Protein AF-A0A1J3FC20-F1 (afdb_monomer_lite)

Foldseek 3Di:
DCVQQVDPCSVVLVVLLCVPQNPVRLVVVLVPPDPVCSNVVSVVSSQQSVQCVVPVPQRCNVVVVVVVVVVVVVVVVVD

Organism: Noccaea caerulescens (NCBI:txid107243)

InterPro domains:
  IPR004883 Lateral organ boundaries, LOB [PF03195] (1-78)
  IPR004883 Lateral organ boundaries, LOB [PS50891] (1-79)

Structure (mmCIF, N/CA/C/O backbone):
data_AF-A0A1J3FC20-F1
#
_entry.id   AF-A0A1J3FC20-F1
#
loop_
_atom_site.group_PDB
_atom_site.id
_atom_site.type_symbol
_atom_site.label_atom_id
_atom_site.label_alt_id
_atom_site.label_comp_id
_atom_site.label_asym_id
_atom_site.label_entity_id
_atom_site.label_seq_id
_atom_site.pdbx_PDB_ins_code
_atom_site.Cartn_x
_atom_site.Cartn_y
_atom_site.Cartn_z
_atom_site.occupancy
_atom_site.B_iso_or_equiv
_atom_site.auth_seq_id
_atom_site.auth_comp_id
_atom_site.auth_asym_id
_atom_site.auth_atom_id
_atom_site.pdbx_PDB_model_num
ATOM 1 N N . PHE A 1 1 ? 2.975 -3.356 -16.367 1.00 76.31 1 PHE A N 1
ATOM 2 C CA . PHE A 1 1 ? 2.608 -1.977 -15.986 1.00 76.31 1 PHE A CA 1
ATOM 3 C C . PHE A 1 1 ? 1.534 -1.403 -16.899 1.00 76.31 1 PHE A C 1
ATOM 5 O O . PHE A 1 1 ? 0.494 -1.064 -16.365 1.00 76.31 1 PHE A O 1
ATOM 12 N N . ALA A 1 2 ? 1.719 -1.363 -18.226 1.00 74.31 2 ALA A N 1
ATOM 13 C CA . ALA A 1 2 ? 0.737 -0.798 -19.168 1.00 74.31 2 ALA A CA 1
ATOM 14 C C . ALA A 1 2 ? -0.752 -1.158 -18.912 1.00 74.31 2 ALA A C 1
ATOM 16 O O . ALA A 1 2 ? -1.529 -0.223 -18.793 1.00 74.31 2 ALA A O 1
ATOM 17 N N . PRO A 1 3 ? -1.159 -2.430 -18.700 1.00 76.94 3 PRO A N 1
ATOM 18 C CA . PRO A 1 3 ? -2.574 -2.769 -18.467 1.00 76.94 3 PRO A CA 1
ATOM 19 C C . PRO A 1 3 ? -3.125 -2.379 -17.080 1.00 76.94 3 PRO A C 1
ATOM 21 O O . PRO A 1 3 ? -4.265 -2.697 -16.772 1.00 76.94 3 PRO A O 1
ATOM 24 N N . HIS A 1 4 ? -2.318 -1.769 -16.205 1.00 76.38 4 HIS A N 1
ATOM 25 C CA . HIS A 1 4 ? -2.735 -1.397 -14.845 1.00 76.38 4 HIS A CA 1
ATOM 26 C C . HIS A 1 4 ? -2.644 0.108 -14.551 1.00 76.38 4 HIS A C 1
ATOM 28 O O . HIS A 1 4 ? -3.057 0.544 -13.480 1.00 76.38 4 HIS A O 1
ATOM 34 N N . PHE A 1 5 ? -2.049 0.896 -15.450 1.00 80.50 5 PHE A N 1
ATOM 35 C CA . PHE A 1 5 ? -1.739 2.314 -15.225 1.00 80.50 5 PHE A CA 1
ATOM 36 C C . PHE A 1 5 ? -2.059 3.177 -16.460 1.00 80.50 5 PHE A C 1
ATOM 38 O O . PHE A 1 5 ? -1.414 4.195 -16.685 1.00 80.50 5 PHE A O 1
ATOM 45 N N . ASP A 1 6 ? -3.022 2.757 -17.275 1.00 78.88 6 ASP A N 1
ATOM 46 C CA . ASP A 1 6 ? -3.438 3.392 -18.534 1.00 78.88 6 ASP A CA 1
ATOM 47 C C . ASP A 1 6 ? -4.489 4.507 -18.370 1.00 78.88 6 ASP A C 1
ATOM 49 O O . ASP A 1 6 ? -4.780 5.225 -19.325 1.00 78.88 6 ASP A O 1
ATOM 53 N N . SER A 1 7 ? -5.035 4.694 -17.168 1.00 81.38 7 SER A N 1
ATOM 54 C CA . SER A 1 7 ? -5.980 5.772 -16.861 1.00 81.38 7 SER A CA 1
ATOM 55 C C . SER A 1 7 ? -5.288 7.108 -16.556 1.00 81.38 7 SER A C 1
ATOM 57 O O . SER A 1 7 ? -4.093 7.162 -16.265 1.00 81.38 7 SER A O 1
ATOM 59 N N . GLU A 1 8 ? -6.060 8.200 -16.531 1.00 77.94 8 GLU A N 1
ATOM 60 C CA . GLU A 1 8 ? -5.586 9.536 -16.121 1.00 77.94 8 GLU A CA 1
ATOM 61 C C . GLU A 1 8 ? -4.919 9.515 -14.730 1.00 77.94 8 GLU A C 1
ATOM 63 O O . GLU A 1 8 ? -3.884 10.140 -14.501 1.00 77.94 8 GLU A O 1
ATOM 68 N N . GLN A 1 9 ? -5.461 8.711 -13.810 1.00 81.25 9 GLN A N 1
ATOM 69 C CA . GLN A 1 9 ? -4.912 8.510 -12.463 1.00 81.25 9 GLN A CA 1
ATOM 70 C C . GLN A 1 9 ? -3.745 7.506 -12.443 1.00 81.25 9 GLN A C 1
ATOM 72 O O . GLN A 1 9 ? -2.964 7.470 -11.489 1.00 81.25 9 GLN A O 1
ATOM 77 N N . GLY A 1 10 ? -3.587 6.715 -13.508 1.00 86.62 10 GLY A N 1
ATOM 78 C CA . GLY A 1 10 ? -2.563 5.688 -13.659 1.00 86.62 10 GLY A CA 1
ATOM 79 C C . GLY A 1 10 ? -1.143 6.236 -13.539 1.00 86.62 10 GLY A C 1
ATOM 80 O O . GLY A 1 10 ? -0.314 5.641 -12.852 1.00 86.62 10 GLY A O 1
ATOM 81 N N . ALA A 1 11 ? -0.862 7.418 -14.093 1.00 90.12 11 ALA A N 1
ATOM 82 C CA . ALA A 1 11 ? 0.456 8.044 -13.965 1.00 90.12 11 ALA A CA 1
ATOM 83 C C . ALA A 1 11 ? 0.804 8.385 -12.502 1.00 90.12 11 ALA A C 1
ATOM 85 O O . ALA A 1 11 ? 1.905 8.086 -12.033 1.00 90.12 11 ALA A O 1
ATOM 86 N N . ALA A 1 12 ? -0.146 8.959 -11.756 1.00 91.38 12 ALA A N 1
ATOM 87 C CA . ALA A 1 12 ? 0.044 9.300 -10.346 1.00 91.38 12 ALA A CA 1
ATOM 88 C C . ALA A 1 12 ? 0.197 8.044 -9.472 1.00 91.38 12 ALA A C 1
ATOM 90 O O . ALA A 1 12 ? 1.067 7.989 -8.599 1.00 91.38 12 ALA A O 1
ATOM 91 N N . HIS A 1 13 ? -0.603 7.008 -9.737 1.00 93.31 13 HIS A N 1
ATOM 92 C CA . HIS A 1 13 ? -0.489 5.716 -9.060 1.00 93.31 13 HIS A CA 1
ATOM 93 C C . HIS A 1 13 ? 0.870 5.067 -9.324 1.00 93.31 13 HIS A C 1
ATOM 95 O O . HIS A 1 13 ? 1.546 4.649 -8.384 1.00 93.31 13 HIS A O 1
ATOM 101 N N . PHE A 1 14 ? 1.317 5.047 -10.581 1.00 94.50 14 PHE A N 1
ATOM 102 C CA . PHE A 1 14 ? 2.619 4.501 -10.939 1.00 94.50 14 PHE A CA 1
ATOM 103 C C . PHE A 1 14 ? 3.755 5.267 -10.259 1.00 94.50 14 PHE A C 1
ATOM 105 O O . PHE A 1 14 ? 4.661 4.645 -9.708 1.00 94.50 14 PHE A O 1
ATOM 112 N N . ALA A 1 15 ? 3.694 6.602 -10.231 1.00 95.25 15 ALA A N 1
ATOM 113 C CA . ALA A 1 15 ? 4.690 7.425 -9.552 1.00 95.25 15 ALA A CA 1
ATOM 114 C C . ALA A 1 15 ? 4.765 7.117 -8.047 1.00 95.25 15 ALA A C 1
ATOM 116 O O . ALA A 1 15 ? 5.863 6.985 -7.500 1.00 95.25 15 ALA A O 1
ATOM 117 N N . ALA A 1 16 ? 3.616 6.944 -7.383 1.00 96.44 16 ALA A N 1
ATOM 118 C CA . ALA A 1 16 ? 3.570 6.564 -5.975 1.00 96.44 16 ALA A CA 1
ATOM 119 C C . ALA A 1 16 ? 4.191 5.181 -5.738 1.00 96.44 16 ALA A C 1
ATOM 121 O O . ALA A 1 16 ? 5.076 5.032 -4.894 1.00 96.44 16 ALA A O 1
ATOM 122 N N . VAL A 1 17 ? 3.783 4.185 -6.527 1.00 97.62 17 VAL A N 1
ATOM 123 C CA . VAL A 1 17 ? 4.302 2.813 -6.448 1.00 97.62 17 VAL A CA 1
ATOM 124 C C . VAL A 1 17 ? 5.806 2.771 -6.717 1.00 97.62 17 VAL A C 1
ATOM 126 O O . VAL A 1 17 ? 6.557 2.139 -5.974 1.00 97.62 17 VAL A O 1
ATOM 129 N N . HIS A 1 18 ? 6.268 3.485 -7.742 1.00 97.25 18 HIS A N 1
ATOM 130 C CA . HIS A 1 18 ? 7.681 3.585 -8.078 1.00 97.25 18 HIS A CA 1
ATOM 131 C C . HIS A 1 18 ? 8.488 4.219 -6.940 1.00 97.25 18 HIS A C 1
ATOM 133 O O . HIS A 1 18 ? 9.556 3.717 -6.604 1.00 97.25 18 HIS A O 1
ATOM 139 N N . ARG A 1 19 ? 7.973 5.282 -6.313 1.00 97.62 19 ARG A N 1
ATOM 140 C CA . ARG A 1 19 ? 8.651 5.967 -5.207 1.00 97.62 19 ARG A CA 1
ATOM 141 C C . ARG A 1 19 ? 8.733 5.122 -3.936 1.00 97.62 19 ARG A C 1
ATOM 143 O O . ARG A 1 19 ? 9.744 5.192 -3.247 1.00 97.62 19 ARG A O 1
ATOM 150 N N . VAL A 1 20 ? 7.683 4.372 -3.604 1.00 98.25 20 VAL A N 1
ATOM 151 C CA . VAL A 1 20 ? 7.609 3.625 -2.336 1.00 98.25 20 VAL A CA 1
ATOM 152 C C . VAL A 1 20 ? 8.251 2.246 -2.444 1.00 98.25 20 VAL A C 1
ATOM 154 O O . VAL A 1 20 ? 8.988 1.840 -1.550 1.00 98.25 20 VAL A O 1
ATOM 157 N N . PHE A 1 21 ? 7.989 1.529 -3.535 1.00 97.62 21 PHE A N 1
ATOM 158 C CA . PHE A 1 21 ? 8.398 0.132 -3.686 1.00 97.62 21 PHE A CA 1
ATOM 159 C C . PHE A 1 21 ? 9.459 -0.070 -4.768 1.00 97.62 21 PHE A C 1
ATOM 161 O O . PHE A 1 21 ? 10.247 -1.012 -4.686 1.00 97.62 21 PHE A O 1
ATOM 168 N N . GLY A 1 22 ? 9.496 0.799 -5.779 1.00 97.69 22 GLY A N 1
ATOM 169 C CA . GLY A 1 22 ? 10.320 0.627 -6.973 1.00 97.69 22 GLY A CA 1
ATOM 170 C C . GLY A 1 22 ? 9.672 -0.305 -8.001 1.00 97.69 22 GLY A C 1
ATOM 171 O O . GLY A 1 22 ? 9.166 -1.382 -7.674 1.00 97.69 22 GLY A O 1
ATOM 172 N N . ALA A 1 23 ? 9.727 0.078 -9.281 1.00 95.38 23 ALA A N 1
ATOM 173 C CA . ALA A 1 23 ? 9.091 -0.684 -10.363 1.00 95.38 23 ALA A CA 1
ATOM 174 C C . ALA A 1 23 ? 9.649 -2.113 -10.486 1.00 95.38 23 ALA A C 1
ATOM 176 O O . ALA A 1 23 ? 8.891 -3.063 -10.668 1.00 95.38 23 ALA A O 1
ATOM 177 N N . SER A 1 24 ? 10.961 -2.303 -10.325 1.00 96.56 24 SER A N 1
ATOM 178 C CA . SER A 1 24 ? 11.574 -3.636 -10.408 1.00 96.56 24 SER A CA 1
ATOM 179 C C . SER A 1 24 ? 11.078 -4.583 -9.315 1.00 96.56 24 SER A C 1
ATOM 181 O O . SER A 1 24 ? 10.842 -5.758 -9.590 1.00 96.56 24 SER A O 1
ATOM 183 N N . ASN A 1 25 ? 10.881 -4.088 -8.091 1.00 97.75 25 ASN A N 1
ATOM 184 C CA . ASN A 1 25 ? 10.391 -4.908 -6.982 1.00 97.75 25 ASN A CA 1
ATOM 185 C C . ASN A 1 25 ? 8.925 -5.291 -7.188 1.00 97.75 25 ASN A C 1
ATOM 187 O O . ASN A 1 25 ? 8.569 -6.451 -7.009 1.00 97.75 25 ASN A O 1
ATOM 191 N N . VAL A 1 26 ? 8.099 -4.350 -7.650 1.00 97.12 26 VAL A N 1
ATOM 192 C CA . VAL A 1 26 ? 6.682 -4.603 -7.956 1.00 97.12 26 VAL A CA 1
ATOM 193 C C . VAL A 1 26 ? 6.545 -5.595 -9.108 1.00 97.12 26 VAL A C 1
ATOM 195 O O . VAL A 1 26 ? 5.758 -6.529 -9.017 1.00 97.12 26 VAL A O 1
ATOM 198 N N . SER A 1 27 ? 7.351 -5.457 -10.165 1.00 95.44 27 SER A N 1
ATOM 199 C CA . SER A 1 27 ? 7.365 -6.407 -11.285 1.00 95.44 27 SER A CA 1
ATOM 200 C C . SER A 1 27 ? 7.715 -7.827 -10.820 1.00 95.44 27 SER A C 1
ATOM 202 O O . SER A 1 27 ? 7.004 -8.782 -11.137 1.00 95.44 27 SER A O 1
ATOM 204 N N . LYS A 1 28 ? 8.761 -7.962 -9.990 1.00 97.62 28 LYS A N 1
ATOM 205 C CA . LYS A 1 28 ? 9.144 -9.244 -9.380 1.00 97.62 28 LYS A CA 1
ATOM 206 C C . LYS A 1 28 ? 8.031 -9.807 -8.499 1.00 97.62 28 LYS A C 1
ATOM 208 O O . LYS A 1 28 ? 7.738 -10.993 -8.599 1.00 97.62 28 LYS A O 1
ATOM 213 N N . LEU A 1 29 ? 7.398 -8.987 -7.663 1.00 97.06 29 LEU A N 1
ATOM 214 C CA . LEU A 1 29 ? 6.304 -9.420 -6.795 1.00 97.06 29 LEU A CA 1
ATOM 215 C C . LEU A 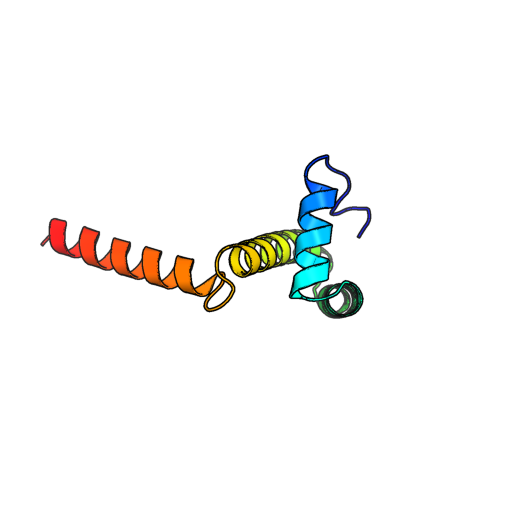1 29 ? 5.111 -9.927 -7.615 1.00 97.06 29 LEU A C 1
ATOM 217 O O . LEU A 1 29 ? 4.648 -11.039 -7.385 1.00 97.06 29 LEU A O 1
ATOM 221 N N . LEU A 1 30 ? 4.675 -9.176 -8.630 1.00 96.00 30 LEU A N 1
ATOM 222 C CA . LEU A 1 30 ? 3.548 -9.564 -9.485 1.00 96.00 30 LEU A CA 1
ATOM 223 C C . LEU A 1 30 ? 3.812 -10.850 -10.275 1.00 96.00 30 LEU A C 1
ATOM 225 O O . LEU A 1 30 ? 2.872 -11.594 -10.547 1.00 96.00 30 LEU A O 1
ATOM 229 N N . HIS A 1 31 ? 5.070 -11.154 -10.607 1.00 96.00 31 HIS A N 1
ATOM 230 C CA . HIS A 1 31 ? 5.420 -12.418 -11.256 1.00 96.00 31 HIS A CA 1
ATOM 231 C C . HIS A 1 31 ? 5.054 -13.638 -10.392 1.00 96.00 31 HIS A C 1
ATOM 233 O O . HIS A 1 31 ? 4.589 -14.641 -10.929 1.00 96.00 31 HIS A O 1
ATOM 239 N N . HIS A 1 32 ? 5.178 -13.520 -9.066 1.00 97.12 32 HIS A N 1
ATOM 240 C CA . HIS A 1 32 ? 4.837 -14.574 -8.103 1.00 97.12 32 HIS A CA 1
ATOM 241 C C . HIS A 1 32 ? 3.345 -14.605 -7.727 1.00 97.12 32 HIS A C 1
ATOM 243 O O . HIS A 1 32 ? 2.900 -15.526 -7.044 1.00 97.12 32 HIS A O 1
ATOM 249 N N . VAL A 1 33 ? 2.555 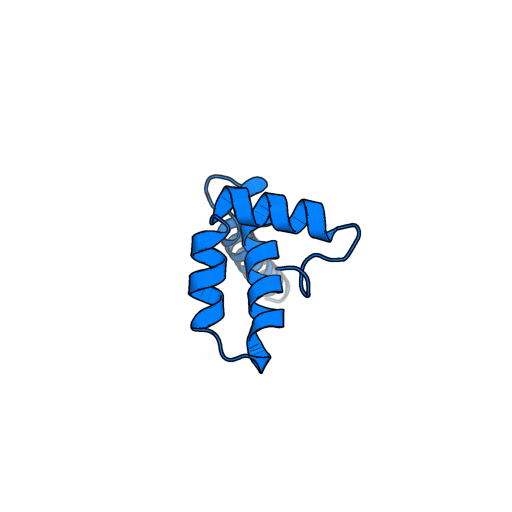-13.620 -8.167 1.00 97.12 33 VAL A N 1
ATOM 250 C CA . VAL A 1 33 ? 1.103 -13.582 -7.955 1.00 97.12 33 VAL A CA 1
ATOM 251 C C . VAL A 1 33 ? 0.405 -14.306 -9.116 1.00 97.12 33 VAL A C 1
ATOM 253 O O . VAL A 1 33 ? 0.709 -14.006 -10.279 1.00 97.12 33 VAL A O 1
ATOM 256 N N . PRO A 1 34 ? -0.546 -15.228 -8.846 1.00 97.25 34 PRO A N 1
ATOM 257 C CA . PRO A 1 34 ? -1.371 -15.844 -9.884 1.00 97.25 34 PRO A CA 1
ATOM 258 C C . PRO A 1 34 ? -2.048 -14.791 -10.759 1.00 97.25 34 PRO A C 1
ATOM 260 O O . PRO A 1 34 ? -2.546 -13.793 -10.244 1.00 97.25 34 PRO A O 1
ATOM 263 N N . GLU A 1 35 ? -2.106 -15.019 -12.072 1.00 94.81 35 GLU A N 1
ATOM 264 C CA . GLU A 1 35 ? -2.544 -14.005 -13.042 1.00 94.81 35 GLU A CA 1
ATOM 265 C C . GLU A 1 35 ? -3.906 -13.384 -12.704 1.00 94.81 35 GLU A C 1
ATOM 267 O O . GLU A 1 35 ? -4.028 -12.161 -12.665 1.00 94.81 35 GLU A O 1
ATOM 272 N N . HIS A 1 36 ? -4.882 -14.214 -12.326 1.00 95.81 36 HIS A N 1
ATOM 273 C CA . HIS A 1 36 ? -6.230 -13.783 -11.943 1.00 95.81 36 HIS A CA 1
ATOM 274 C C . HIS A 1 36 ? -6.286 -12.886 -10.690 1.00 95.81 36 HIS A C 1
ATOM 276 O O . HIS A 1 36 ? -7.314 -12.268 -10.448 1.00 95.81 36 HIS A O 1
ATOM 282 N N . LYS A 1 37 ? -5.207 -12.797 -9.897 1.00 96.19 37 LYS A N 1
ATOM 283 C CA . LYS A 1 37 ? -5.100 -11.925 -8.709 1.00 96.19 37 LYS A CA 1
ATOM 284 C C . LYS A 1 37 ? -4.206 -10.709 -8.925 1.00 96.19 37 LYS A C 1
ATOM 286 O O . LYS A 1 37 ? -4.088 -9.872 -8.034 1.00 96.19 37 LYS A O 1
ATOM 291 N N . ARG A 1 38 ? -3.528 -10.600 -10.074 1.00 95.19 38 ARG A N 1
ATOM 292 C CA . ARG A 1 38 ? -2.564 -9.512 -10.309 1.00 95.19 38 ARG A CA 1
ATOM 293 C C . ARG A 1 38 ? -3.230 -8.144 -10.333 1.00 95.19 38 ARG A C 1
ATOM 295 O O . ARG A 1 38 ? -2.629 -7.198 -9.840 1.00 95.19 38 ARG A O 1
ATOM 302 N N . SER A 1 39 ? -4.451 -8.045 -10.864 1.00 92.25 39 SER A N 1
ATOM 303 C CA . SER A 1 39 ? -5.208 -6.786 -10.857 1.00 92.25 39 SER A CA 1
ATOM 304 C C . SER A 1 39 ? -5.441 -6.297 -9.424 1.00 92.25 39 SER A C 1
ATOM 306 O O . SER A 1 39 ? -5.031 -5.192 -9.075 1.00 92.25 39 SER A O 1
ATOM 308 N N . ASP A 1 40 ? -5.977 -7.170 -8.567 1.00 95.06 40 ASP A N 1
ATOM 309 C CA . ASP A 1 40 ? -6.245 -6.857 -7.159 1.00 95.06 40 ASP A CA 1
ATOM 310 C C . ASP A 1 40 ? -4.958 -6.515 -6.405 1.00 95.06 40 ASP A C 1
ATOM 312 O O . ASP A 1 40 ? -4.903 -5.527 -5.676 1.00 95.06 40 ASP A O 1
ATOM 316 N N . ALA A 1 41 ? -3.883 -7.273 -6.644 1.00 96.81 41 ALA A N 1
ATOM 317 C CA . ALA A 1 41 ? -2.581 -6.986 -6.057 1.00 96.81 41 ALA A CA 1
ATOM 318 C C . ALA A 1 41 ? -2.075 -5.588 -6.446 1.00 96.81 41 ALA A C 1
ATOM 320 O O . ALA A 1 41 ? -1.565 -4.865 -5.593 1.00 96.81 41 ALA A O 1
ATOM 321 N N . VAL A 1 42 ? -2.235 -5.169 -7.707 1.00 95.12 42 VAL A N 1
ATOM 322 C CA . VAL A 1 42 ? -1.846 -3.815 -8.127 1.00 95.12 42 VAL A CA 1
ATOM 323 C C . VAL A 1 42 ? -2.692 -2.752 -7.432 1.00 95.12 42 VAL A C 1
ATOM 325 O O . VAL A 1 42 ? -2.125 -1.760 -6.973 1.00 95.12 42 VAL A O 1
ATOM 328 N N . VAL A 1 43 ? -4.005 -2.956 -7.296 1.00 94.56 43 VAL A N 1
ATOM 329 C CA . VAL A 1 43 ? -4.883 -2.028 -6.561 1.00 94.56 43 VAL A CA 1
ATOM 330 C C . VAL A 1 43 ? -4.404 -1.865 -5.116 1.00 94.56 43 VAL A C 1
ATOM 332 O O . VAL A 1 43 ? -4.222 -0.735 -4.655 1.00 94.56 43 VAL A O 1
ATOM 335 N N . THR A 1 44 ? -4.112 -2.969 -4.425 1.00 96.62 44 THR A N 1
ATOM 336 C CA . THR A 1 44 ? -3.588 -2.948 -3.052 1.00 96.62 44 THR A CA 1
ATOM 337 C C . THR A 1 44 ? -2.249 -2.217 -2.962 1.00 96.62 44 THR A C 1
ATOM 339 O O . THR A 1 44 ? -2.090 -1.327 -2.130 1.00 96.62 44 THR A O 1
ATOM 342 N N . ILE A 1 45 ? -1.303 -2.511 -3.857 1.00 97.62 45 ILE A N 1
ATOM 343 C CA . ILE A 1 45 ? 0.016 -1.861 -3.878 1.00 97.62 45 ILE A CA 1
ATOM 344 C C . ILE A 1 45 ? -0.115 -0.352 -4.134 1.00 97.62 45 ILE A C 1
ATOM 346 O O . ILE A 1 45 ? 0.599 0.442 -3.520 1.00 97.62 45 ILE A O 1
ATOM 350 N N . CYS A 1 46 ? -1.035 0.071 -5.008 1.00 96.38 46 CYS A N 1
ATOM 351 C CA . CYS A 1 46 ? -1.305 1.490 -5.246 1.00 96.38 46 CYS A CA 1
ATOM 352 C C . CYS A 1 46 ? -1.831 2.177 -3.982 1.00 96.38 46 CYS A C 1
ATOM 354 O O . CYS A 1 46 ? -1.324 3.237 -3.608 1.00 96.38 46 CYS A O 1
ATOM 356 N N . PHE A 1 47 ? -2.803 1.559 -3.305 1.00 96.75 47 PHE A N 1
ATOM 357 C CA . PHE A 1 47 ? -3.332 2.061 -2.040 1.00 96.75 47 PHE A CA 1
ATOM 358 C C . PHE A 1 47 ? -2.232 2.182 -0.976 1.00 96.75 47 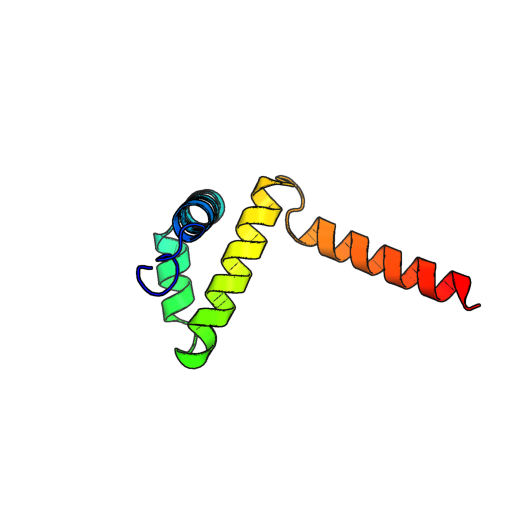PHE A C 1
ATOM 360 O O . PHE A 1 47 ? -2.080 3.241 -0.366 1.00 96.75 47 PHE A O 1
ATOM 367 N N . GLU A 1 48 ? -1.425 1.138 -0.782 1.00 98.38 48 GLU A N 1
ATOM 368 C CA . GLU A 1 48 ? -0.346 1.136 0.209 1.00 98.38 48 GLU A CA 1
ATOM 369 C C . GLU A 1 48 ? 0.725 2.188 -0.096 1.00 98.38 48 GLU A C 1
ATOM 371 O O . GLU A 1 48 ? 1.175 2.891 0.812 1.00 98.38 48 GLU A O 1
ATOM 376 N N . ALA A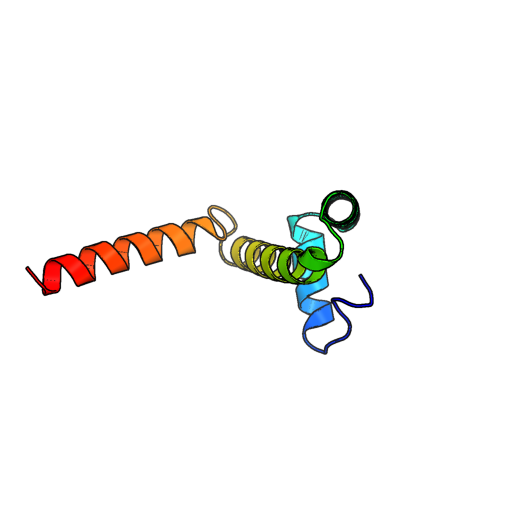 1 49 ? 1.099 2.347 -1.370 1.00 98.38 49 ALA A N 1
ATOM 377 C CA . ALA A 1 49 ? 2.049 3.369 -1.794 1.00 98.38 49 ALA A CA 1
ATOM 378 C C . ALA A 1 49 ? 1.526 4.774 -1.478 1.00 98.38 49 ALA A C 1
ATOM 380 O O . ALA A 1 49 ? 2.230 5.587 -0.882 1.00 98.38 49 ALA A O 1
ATOM 381 N N . GLN A 1 50 ? 0.273 5.062 -1.825 1.00 97.44 50 GLN A N 1
ATOM 382 C CA . GLN A 1 50 ? -0.345 6.347 -1.508 1.00 97.44 50 GLN A CA 1
ATOM 383 C C . GLN A 1 50 ? -0.440 6.588 -0.006 1.00 97.44 50 GLN A C 1
ATOM 385 O O . GLN A 1 50 ? -0.132 7.686 0.456 1.00 97.44 50 GLN A O 1
ATOM 390 N N . ALA A 1 51 ? -0.839 5.572 0.762 1.00 98.06 51 ALA A N 1
ATOM 391 C CA . ALA A 1 51 ? -0.920 5.674 2.210 1.00 98.06 51 ALA A CA 1
ATOM 392 C C . ALA A 1 51 ? 0.455 6.005 2.804 1.00 98.06 51 ALA A C 1
ATOM 394 O O . ALA A 1 51 ? 0.550 6.896 3.640 1.00 98.06 51 ALA A O 1
ATOM 395 N N . ARG A 1 52 ? 1.530 5.371 2.314 1.00 98.44 52 ARG A N 1
ATOM 396 C CA . ARG A 1 52 ? 2.907 5.675 2.727 1.00 98.44 52 ARG A CA 1
ATOM 397 C C . ARG A 1 52 ? 3.364 7.079 2.329 1.00 98.44 52 ARG A C 1
ATOM 399 O O . ARG A 1 52 ? 4.129 7.690 3.062 1.00 98.44 52 ARG A O 1
ATOM 406 N N . LEU A 1 53 ? 2.925 7.605 1.186 1.00 97.50 53 LEU A N 1
ATOM 407 C CA . LEU A 1 53 ? 3.240 8.989 0.816 1.00 97.50 53 LEU A CA 1
ATOM 408 C C . LEU A 1 53 ? 2.532 10.009 1.716 1.00 97.50 53 LEU A C 1
ATOM 410 O O . LEU A 1 53 ? 3.113 11.055 1.997 1.00 97.50 53 LEU A O 1
ATOM 414 N N . ARG A 1 54 ? 1.302 9.716 2.155 1.00 97.00 54 ARG A N 1
ATOM 415 C CA . ARG A 1 54 ? 0.547 10.571 3.086 1.00 97.00 54 ARG A CA 1
ATOM 416 C C . ARG A 1 54 ? 1.071 10.478 4.518 1.00 97.00 54 ARG A C 1
ATOM 418 O O . ARG A 1 54 ? 1.183 11.499 5.184 1.00 97.00 54 ARG A O 1
ATOM 425 N N . ASP A 1 55 ? 1.400 9.270 4.967 1.00 98.00 55 ASP A N 1
ATOM 426 C CA . ASP A 1 55 ? 1.981 8.985 6.277 1.00 98.00 55 ASP A CA 1
ATOM 427 C C . ASP A 1 55 ? 3.310 8.228 6.091 1.00 98.00 55 ASP A C 1
ATOM 429 O O . ASP A 1 55 ? 3.323 6.997 5.976 1.00 98.00 55 ASP A O 1
ATOM 433 N N . PRO A 1 56 ? 4.448 8.945 6.039 1.00 97.38 56 PRO A N 1
ATOM 434 C CA . PRO A 1 56 ? 5.759 8.332 5.825 1.00 97.38 56 PRO A CA 1
ATOM 435 C C . PRO A 1 56 ? 6.191 7.371 6.935 1.00 97.38 56 PRO A C 1
ATOM 437 O O . PRO A 1 56 ? 7.045 6.513 6.695 1.00 97.38 56 PRO A O 1
ATOM 440 N N . ILE A 1 57 ? 5.617 7.504 8.134 1.00 97.56 57 ILE A N 1
ATOM 441 C CA . ILE A 1 57 ? 6.004 6.727 9.310 1.00 97.56 57 ILE A CA 1
ATOM 442 C C . ILE A 1 57 ? 5.216 5.418 9.349 1.00 97.56 57 ILE A C 1
ATOM 444 O O . ILE A 1 57 ? 5.813 4.340 9.365 1.00 97.56 57 ILE A O 1
ATOM 448 N N . PHE A 1 58 ? 3.886 5.495 9.295 1.00 97.38 58 PHE A N 1
ATOM 449 C CA . PHE A 1 58 ? 3.006 4.344 9.507 1.00 97.38 58 PHE A CA 1
ATOM 450 C C . PHE A 1 58 ? 2.287 3.874 8.236 1.00 97.38 58 PHE A C 1
ATOM 452 O O . PHE A 1 58 ? 1.858 2.722 8.157 1.00 97.38 58 PHE A O 1
ATOM 459 N N . GLY A 1 59 ? 2.167 4.715 7.208 1.00 98.25 59 GLY A N 1
ATOM 460 C CA . GLY A 1 59 ? 1.500 4.375 5.952 1.00 98.25 59 GLY A CA 1
ATOM 461 C C . GLY A 1 59 ? 0.086 3.821 6.149 1.00 98.25 59 GLY A C 1
ATOM 462 O O . GLY A 1 59 ? -0.736 4.390 6.866 1.00 98.25 59 GLY A O 1
ATOM 463 N N . CYS A 1 60 ? -0.214 2.679 5.524 1.00 98.06 60 CYS A N 1
ATOM 464 C CA . CYS A 1 60 ? -1.516 2.020 5.660 1.00 98.06 60 CYS A CA 1
ATOM 465 C C . CYS A 1 60 ? -1.814 1.518 7.086 1.00 98.06 60 CYS A C 1
ATOM 467 O O . CYS A 1 60 ? -2.983 1.341 7.422 1.00 98.06 60 CYS A O 1
ATOM 469 N N . VAL A 1 61 ? -0.809 1.353 7.953 1.00 98.38 61 VAL A N 1
ATOM 470 C CA . VAL A 1 61 ? -1.023 0.933 9.349 1.00 98.38 61 VAL A CA 1
ATOM 471 C C . VAL A 1 61 ? -1.791 1.998 10.131 1.00 98.38 61 VAL A C 1
ATOM 473 O O . VAL A 1 61 ? -2.657 1.656 10.930 1.00 98.38 61 VAL A O 1
ATOM 476 N N . SER A 1 62 ? -1.561 3.281 9.841 1.00 97.88 62 SER A N 1
ATOM 477 C CA . SER A 1 62 ? -2.321 4.393 10.432 1.00 97.88 62 SER A CA 1
ATOM 478 C C . SER A 1 62 ? -3.825 4.272 10.149 1.00 97.88 62 SER A C 1
ATOM 480 O O . SER A 1 62 ? -4.657 4.425 11.044 1.00 97.88 62 SER A O 1
ATOM 482 N N . HIS A 1 63 ? -4.182 3.875 8.920 1.00 96.88 63 HIS A N 1
ATOM 483 C CA . HIS A 1 63 ? -5.570 3.598 8.546 1.00 96.88 63 HIS A CA 1
ATOM 484 C C . HIS A 1 63 ? -6.149 2.405 9.322 1.00 96.88 63 HIS A C 1
ATOM 486 O O . HIS A 1 63 ? -7.279 2.486 9.797 1.00 96.88 63 HIS A O 1
ATOM 492 N N . ILE A 1 64 ? -5.382 1.321 9.484 1.00 97.94 64 ILE A N 1
ATOM 493 C CA . ILE A 1 64 ? -5.814 0.137 10.244 1.00 97.94 64 ILE A CA 1
ATOM 494 C C . ILE A 1 64 ? -6.102 0.512 11.701 1.00 97.94 64 ILE A C 1
ATOM 496 O O . ILE A 1 64 ? -7.176 0.198 12.208 1.00 97.94 64 ILE A O 1
ATOM 500 N N . VAL A 1 65 ? -5.180 1.223 12.352 1.00 98.25 65 VAL A N 1
ATOM 501 C CA 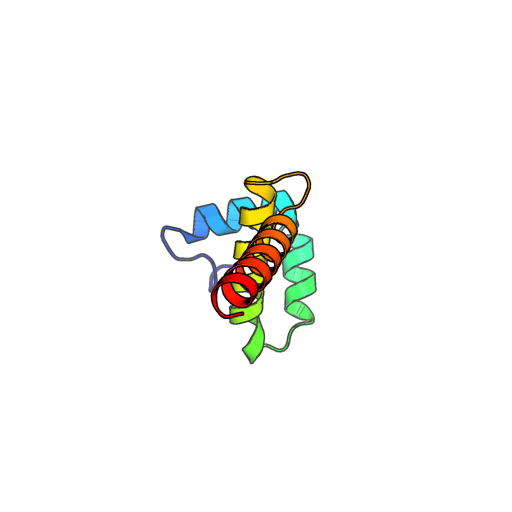. VAL A 1 65 ? -5.329 1.647 13.753 1.00 98.25 65 VAL A CA 1
ATOM 502 C C . VAL A 1 65 ? -6.531 2.578 13.919 1.00 98.25 65 VAL A C 1
ATOM 504 O O . VAL A 1 65 ? -7.317 2.408 14.848 1.00 98.25 65 VAL A O 1
ATOM 507 N N . SER A 1 66 ? -6.729 3.523 12.994 1.00 97.56 66 SER A N 1
ATOM 508 C CA . SER A 1 66 ? -7.901 4.405 13.015 1.00 97.56 66 SER A CA 1
ATOM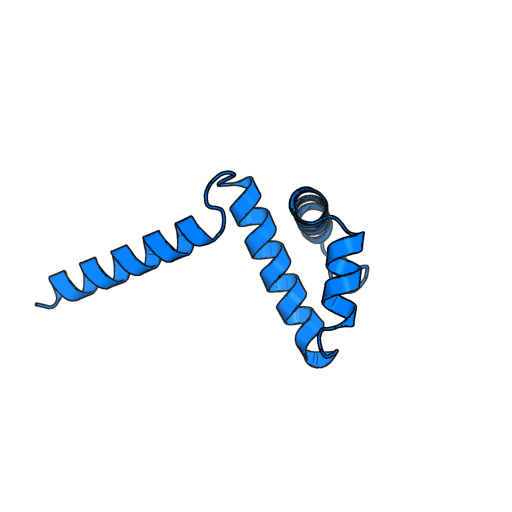 509 C C . SER A 1 66 ? -9.212 3.621 12.915 1.00 97.56 66 SER A C 1
ATOM 511 O O . SER A 1 66 ? -10.136 3.877 13.686 1.00 97.56 66 SER A O 1
ATOM 513 N N . LEU A 1 67 ? -9.290 2.636 12.015 1.00 98.25 67 LEU A N 1
ATOM 514 C CA . LEU A 1 67 ? -10.475 1.786 11.870 1.00 98.25 67 LEU A CA 1
ATOM 515 C C . LEU A 1 67 ? -10.713 0.921 13.111 1.00 98.25 67 LEU A C 1
ATOM 517 O O . LEU A 1 67 ? -11.850 0.798 13.558 1.00 98.25 67 LEU A O 1
ATOM 521 N N . GLN A 1 68 ? -9.658 0.363 13.706 1.00 98.62 68 GLN A N 1
ATOM 522 C CA . GLN A 1 68 ? -9.765 -0.392 14.956 1.00 98.62 68 GLN A CA 1
ATOM 523 C C . GLN A 1 68 ? -10.314 0.480 16.092 1.00 98.62 68 GLN A C 1
ATOM 525 O O . GLN A 1 68 ? -11.217 0.050 16.806 1.00 98.62 68 GLN A O 1
ATOM 530 N N . GLN A 1 69 ? -9.840 1.722 16.219 1.00 98.38 69 GLN A N 1
ATOM 531 C CA . GLN A 1 69 ? -10.357 2.655 17.220 1.00 98.38 69 GLN A CA 1
ATOM 532 C C . GLN A 1 69 ? -11.825 3.023 16.964 1.00 98.38 69 GLN A C 1
ATOM 534 O O . GLN A 1 69 ? -12.605 3.109 17.909 1.00 98.38 69 GLN A O 1
ATOM 539 N N . GLN A 1 70 ? -12.223 3.208 15.701 1.00 98.31 70 GLN A N 1
ATOM 540 C CA . GLN A 1 70 ? -13.623 3.465 15.346 1.00 98.31 70 GLN A CA 1
ATOM 541 C C . GLN A 1 70 ? -14.529 2.296 15.735 1.00 98.31 70 GLN A C 1
ATOM 543 O O . GLN A 1 70 ? -15.591 2.524 16.304 1.00 98.31 70 GLN A O 1
ATOM 548 N N . VAL A 1 71 ? -14.100 1.052 15.492 1.00 98.44 71 VAL A N 1
ATOM 549 C CA . VAL A 1 71 ? -14.844 -0.142 15.922 1.00 98.44 71 VAL A CA 1
ATOM 550 C C . VAL A 1 71 ? -15.026 -0.153 17.440 1.00 98.44 71 VAL A C 1
ATOM 552 O O . VAL A 1 71 ? -16.144 -0.353 17.903 1.00 98.44 71 VAL A O 1
ATOM 555 N N . VAL A 1 72 ? -13.962 0.112 18.207 1.00 98.38 72 VAL A N 1
ATOM 556 C CA . VAL A 1 72 ? -14.029 0.169 19.679 1.00 98.38 72 VAL A CA 1
ATOM 557 C C . VAL A 1 72 ? -15.004 1.249 20.153 1.00 98.38 72 VAL A C 1
ATOM 559 O O . VAL A 1 72 ? -15.827 0.989 21.026 1.00 98.38 72 VAL A O 1
ATOM 562 N N . ASN A 1 73 ? -14.953 2.445 19.562 1.00 98.12 73 ASN A N 1
ATOM 563 C CA . ASN A 1 73 ? -15.839 3.547 19.940 1.00 98.12 73 ASN A CA 1
ATOM 564 C C . ASN A 1 73 ? -17.309 3.218 19.642 1.00 98.12 73 ASN A C 1
ATOM 566 O O . ASN A 1 73 ? -18.158 3.370 20.514 1.00 98.12 73 ASN A O 1
ATOM 570 N N . LEU A 1 74 ? -17.598 2.696 18.446 1.00 97.81 74 LEU A N 1
ATOM 571 C CA . LEU A 1 74 ? -18.954 2.306 18.051 1.00 97.81 74 LEU A CA 1
ATOM 572 C C . LEU A 1 74 ? -19.507 1.174 18.928 1.00 97.81 74 LEU A C 1
ATOM 574 O O . LEU A 1 74 ? -20.692 1.158 19.241 1.00 97.81 74 LEU A O 1
ATOM 578 N N . GLN A 1 75 ? -18.661 0.233 19.355 1.00 98.06 75 GLN A N 1
ATOM 579 C CA . GLN A 1 75 ? -19.059 -0.811 20.303 1.00 98.06 75 GLN A CA 1
ATOM 580 C C . GLN A 1 75 ? -19.388 -0.239 21.688 1.00 98.06 75 GLN A C 1
ATOM 582 O O . GLN A 1 75 ? -20.340 -0.697 22.319 1.00 98.06 75 GLN A O 1
ATOM 587 N N . ALA A 1 76 ? -18.642 0.772 22.144 1.00 97.69 76 ALA A N 1
ATOM 588 C CA . ALA A 1 76 ? -18.904 1.443 23.414 1.00 97.69 76 ALA A CA 1
ATOM 589 C C . ALA A 1 76 ? -20.211 2.256 23.392 1.00 97.69 76 ALA A C 1
ATOM 591 O O . ALA A 1 76 ? -20.893 2.313 24.405 1.00 97.69 76 ALA A O 1
ATOM 592 N N . GLU A 1 77 ? -20.593 2.837 22.248 1.00 96.81 77 GLU A N 1
ATOM 593 C CA . GLU A 1 77 ? -21.870 3.560 22.084 1.00 96.81 77 GLU A CA 1
ATOM 594 C C . GLU A 1 77 ? -23.111 2.649 22.148 1.00 96.81 77 GLU A C 1
ATOM 596 O O . GLU A 1 77 ? -24.212 3.124 22.420 1.00 96.81 77 GLU A O 1
ATOM 601 N N . LEU A 1 78 ? -22.945 1.349 21.885 1.00 93.62 78 LEU A N 1
ATOM 602 C CA . LEU A 1 78 ? -24.017 0.346 21.922 1.00 93.62 78 LEU A CA 1
ATOM 603 C C . LEU A 1 78 ? -24.105 -0.409 23.259 1.00 93.62 78 LEU A C 1
ATOM 605 O O . LEU A 1 78 ? -24.957 -1.292 23.392 1.00 93.62 78 LEU A O 1
ATOM 609 N N . SER A 1 79 ? -23.205 -0.115 24.201 1.00 79.81 79 SER A N 1
ATOM 610 C CA . SER A 1 79 ? -23.133 -0.749 25.526 1.00 79.81 79 SER A CA 1
ATOM 611 C C . SER A 1 79 ? -23.901 0.057 26.569 1.00 79.81 79 SER A C 1
ATOM 613 O O . SER A 1 79 ? -24.586 -0.583 27.397 1.00 79.81 79 SER A O 1
#

Secondary structure (DSSP, 8-state):
-GGGS-STTHHHHHHHHHHHT-HHHHHHHHHTS-HHHHHHHHHHHHHHHHHHHH-TTTTHHHHHHHHHHHHHHHHHHT-

Radius of gyration: 15.75 Å; chains: 1; bounding box: 36×26×45 Å

pLDDT: mean 94.33, std 6.44, range [74.31, 98.62]

Sequence (79 aa):
FAPHFDSEQGAAHFAAVHRVFGASNVSKLLHHVPEHKRSDAVVTICFEAQARLRDPIFGCVSHIVSLQQQVVNLQAELS